Protein AF-A0A9E2C030-F1 (afdb_monomer)

Solvent-accessible surface area (backbone atoms only — not comparable to full-atom values): 7962 Å² total; per-residue (Å²): 122,64,47,75,48,72,69,50,52,53,54,68,48,34,70,63,63,71,73,48,66,63,60,68,52,45,53,75,71,68,55,53,72,65,58,54,47,54,56,42,58,75,69,48,63,85,74,69,55,81,69,51,41,58,59,39,50,77,72,56,56,64,87,82,63,32,43,72,56,88,78,45,43,50,72,86,55,56,70,67,56,54,52,51,50,35,61,78,66,73,40,70,55,42,47,24,19,52,98,89,38,81,75,49,72,48,43,45,67,59,56,50,50,54,52,53,50,52,54,53,50,52,58,51,55,49,56,61,54,65,74,72,115

Secondary structure (DSSP, 8-state):
-EE--HHHHHHHT-THHHHSTTHHHHHHTT--HHHHHHHHHHTTGGG--HHHHHHHHHH--HHHHSEE-TTPEETT--HHHHHHHHHHTT-SEEEEEETTEEEEEEEHHHHHHHHHHHHHHHHHHHHHHHTT-

Radius of gyration: 20.57 Å; Cα contacts (8 Å, |Δi|>4): 99; chains: 1; bounding box: 42×42×60 Å

pLDDT: mean 81.94, std 12.23, range [46.41, 96.94]

Foldseek 3Di:
DFADFPVLLVVQLQVLCVVVPPPVVVVVVPDDPVVSVVVCVVSVSVVDDPVSSVVSVVVDDCVVRTHDLPDAAEPPHDVVVVVVCCVVVVGQWGFYDHPRHGDDIGGPVVSVVVVVVVVVVVVVVVVVVVVVD

Nearest PDB structures (foldseek):
  5awe-assembly1_A  TM=7.593E-01  e=4.357E-03  Thermus thermophilus HB8
  5x9h-assembly1_A  TM=6.966E-01  e=1.728E-02  Thermus thermophilus HB8
  4esy-assembly1_B  TM=4.985E-01  e=3.139E-03  Sphaerobacter thermophilus DSM 20745
  2ja3-assembly3_E  TM=7.364E-01  e=2.561E-02  Homo sapiens
  2ja3-assembly2_D  TM=7.207E-01  e=2.920E-02  Homo sapiens

Structure (mmCIF, N/CA/C/O backbone):
data_AF-A0A9E2C030-F1
#
_entry.id   AF-A0A9E2C030-F1
#
loop_
_atom_site.group_PDB
_atom_site.id
_atom_site.type_symbol
_atom_site.label_atom_id
_atom_site.label_alt_id
_atom_site.label_comp_id
_atom_site.label_asym_id
_atom_site.label_entity_id
_atom_site.label_seq_id
_atom_site.pdbx_PDB_ins_code
_atom_site.Cartn_x
_atom_site.Cartn_y
_atom_site.Cartn_z
_atom_site.occupancy
_atom_site.B_iso_or_equiv
_atom_site.auth_seq_id
_atom_site.auth_comp_id
_atom_site.auth_asym_id
_atom_site.auth_atom_id
_atom_site.pdbx_PDB_model_num
ATOM 1 N N . MET A 1 1 ? -10.956 -14.220 -4.043 1.00 68.94 1 MET A N 1
ATOM 2 C CA . MET A 1 1 ? -10.873 -12.756 -3.831 1.00 68.94 1 MET A CA 1
ATOM 3 C C . MET A 1 1 ? -9.400 -12.372 -3.726 1.00 68.94 1 MET A C 1
ATOM 5 O O . MET A 1 1 ? -8.648 -13.152 -3.149 1.00 68.94 1 MET A O 1
ATOM 9 N N . GLY A 1 2 ? -8.982 -11.229 -4.279 1.00 78.44 2 GLY A N 1
ATOM 10 C CA . GLY A 1 2 ? -7.593 -10.739 -4.250 1.00 78.44 2 GLY A CA 1
ATOM 11 C C . GLY A 1 2 ? -7.531 -9.208 -4.228 1.00 78.44 2 GLY A C 1
ATOM 12 O O . GLY A 1 2 ? -8.507 -8.550 -4.583 1.00 78.44 2 GLY A O 1
ATOM 13 N N . LYS A 1 3 ? -6.396 -8.646 -3.807 1.00 85.69 3 LYS A N 1
ATOM 14 C CA . LYS A 1 3 ? -6.121 -7.206 -3.759 1.00 85.69 3 LYS A CA 1
ATOM 15 C C . LYS A 1 3 ? -5.054 -6.831 -4.784 1.00 85.69 3 LYS A C 1
ATOM 17 O O . LYS A 1 3 ? -3.959 -7.390 -4.770 1.00 85.69 3 LYS A O 1
ATOM 22 N N . LEU A 1 4 ? -5.327 -5.820 -5.603 1.00 87.81 4 LEU A N 1
ATOM 23 C CA . LEU A 1 4 ? -4.318 -5.174 -6.442 1.00 87.81 4 LEU A CA 1
ATOM 24 C C . LEU A 1 4 ? -3.903 -3.836 -5.812 1.00 87.81 4 LEU A C 1
ATOM 26 O O . LEU A 1 4 ? -4.667 -2.877 -5.829 1.00 87.81 4 LEU A O 1
ATOM 30 N N . GLY A 1 5 ? -2.717 -3.785 -5.198 1.00 85.12 5 GLY A N 1
ATOM 31 C CA . GLY A 1 5 ? -2.144 -2.541 -4.665 1.00 85.12 5 GLY A CA 1
ATOM 32 C C . GLY A 1 5 ? -1.411 -1.736 -5.742 1.00 85.12 5 GLY A C 1
ATOM 33 O O . GLY A 1 5 ? -0.992 -2.306 -6.744 1.00 85.12 5 GLY A O 1
ATOM 34 N N . HIS A 1 6 ? -1.197 -0.433 -5.523 1.00 86.88 6 HIS A N 1
ATOM 35 C CA . HIS A 1 6 ? -0.546 0.440 -6.514 1.00 86.88 6 HIS A CA 1
ATOM 36 C C . HIS A 1 6 ? 0.873 -0.016 -6.892 1.00 86.88 6 HIS A C 1
ATOM 38 O O . HIS A 1 6 ? 1.201 -0.068 -8.071 1.00 86.88 6 HIS A O 1
ATOM 44 N N . ILE A 1 7 ? 1.700 -0.415 -5.919 1.00 83.25 7 ILE A N 1
ATOM 45 C CA . ILE A 1 7 ? 3.051 -0.931 -6.203 1.00 83.25 7 ILE A CA 1
ATOM 46 C C . ILE A 1 7 ? 2.986 -2.238 -6.999 1.00 83.25 7 ILE A C 1
ATOM 48 O O . ILE A 1 7 ? 3.707 -2.402 -7.977 1.00 83.25 7 ILE A O 1
ATOM 52 N N . THR A 1 8 ? 2.083 -3.153 -6.637 1.00 82.62 8 THR A N 1
ATOM 53 C CA . THR A 1 8 ? 1.867 -4.400 -7.384 1.00 82.62 8 THR A CA 1
ATOM 54 C C . THR A 1 8 ? 1.380 -4.130 -8.807 1.00 82.62 8 THR A C 1
ATOM 56 O O . THR A 1 8 ? 1.844 -4.780 -9.737 1.00 82.62 8 THR A O 1
ATOM 59 N N . PHE A 1 9 ? 0.497 -3.144 -8.986 1.00 88.62 9 PHE A N 1
ATOM 60 C CA . PHE A 1 9 ? 0.048 -2.678 -10.295 1.00 88.62 9 PHE A CA 1
ATOM 61 C C . PHE A 1 9 ? 1.225 -2.185 -11.139 1.00 88.62 9 PHE A C 1
ATOM 63 O O . PHE A 1 9 ? 1.401 -2.666 -12.251 1.00 88.62 9 PHE A O 1
ATOM 70 N N . LEU A 1 10 ? 2.074 -1.304 -10.605 1.00 87.94 10 LEU A N 1
ATOM 71 C CA . LEU A 1 10 ? 3.237 -0.796 -11.339 1.00 87.94 10 LEU A CA 1
ATOM 72 C C . LEU A 1 10 ? 4.233 -1.914 -11.672 1.00 87.94 10 LEU A C 1
ATOM 74 O O . LEU A 1 10 ? 4.622 -2.053 -12.829 1.00 87.94 10 LEU A O 1
ATOM 78 N N . ARG A 1 11 ? 4.570 -2.779 -10.703 1.00 83.44 11 ARG A N 1
ATOM 79 C CA . ARG A 1 11 ? 5.455 -3.940 -10.928 1.00 83.44 11 ARG A CA 1
ATOM 80 C C . ARG A 1 11 ? 4.913 -4.883 -12.004 1.00 83.44 11 ARG A C 1
ATOM 82 O O . ARG A 1 11 ? 5.687 -5.447 -12.769 1.00 83.44 11 ARG A O 1
ATOM 89 N N . ALA A 1 12 ? 3.595 -5.046 -12.094 1.00 86.19 12 ALA A N 1
ATOM 90 C CA . ALA A 1 12 ? 2.962 -5.880 -13.111 1.00 86.19 12 ALA A CA 1
ATOM 91 C C . ALA A 1 12 ? 3.086 -5.322 -14.541 1.00 86.19 12 ALA A C 1
ATOM 93 O O . ALA A 1 12 ? 2.980 -6.085 -15.501 1.00 86.19 12 ALA A O 1
ATOM 94 N N . LEU A 1 13 ? 3.312 -4.014 -14.696 1.00 89.44 13 LEU A N 1
ATOM 95 C CA . LEU A 1 13 ? 3.529 -3.357 -15.994 1.00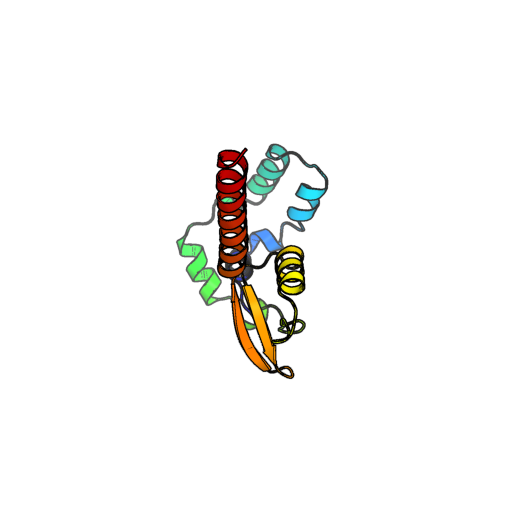 89.44 13 LEU A CA 1
ATOM 96 C C . LEU A 1 13 ? 5.016 -3.207 -16.346 1.00 89.44 13 LEU A C 1
ATOM 98 O O . LEU A 1 13 ? 5.371 -2.613 -17.364 1.00 89.44 13 LEU A O 1
ATOM 102 N N . GLU A 1 14 ? 5.872 -3.776 -15.505 1.00 85.19 14 GLU A N 1
ATOM 103 C CA . GLU A 1 14 ? 7.321 -3.678 -15.542 1.00 85.19 14 GLU A CA 1
ATOM 104 C C . GLU A 1 14 ? 7.932 -5.091 -15.670 1.00 85.19 14 GLU A C 1
ATOM 106 O O . GLU A 1 14 ? 8.578 -5.602 -14.751 1.00 85.19 14 GLU A O 1
ATOM 111 N N . PRO A 1 15 ? 7.735 -5.785 -16.812 1.00 71.44 15 PRO A N 1
ATOM 112 C CA . PRO A 1 15 ? 8.094 -7.202 -16.968 1.00 71.44 15 PRO A CA 1
ATOM 113 C C . PRO A 1 15 ? 9.597 -7.471 -16.806 1.00 71.44 15 PRO A C 1
ATOM 115 O O . PRO A 1 15 ? 10.014 -8.598 -16.538 1.00 71.44 15 PRO A O 1
ATOM 118 N N . LYS A 1 16 ? 10.436 -6.441 -16.949 1.00 74.50 16 LYS A N 1
ATOM 119 C CA . LYS A 1 16 ? 11.886 -6.535 -16.749 1.00 74.50 16 LYS A CA 1
ATOM 120 C C . LYS A 1 16 ? 12.259 -6.726 -15.276 1.00 74.50 16 LYS A C 1
ATOM 122 O O . LYS A 1 16 ? 13.211 -7.450 -15.003 1.00 74.50 16 LYS A O 1
ATOM 127 N N . TYR A 1 17 ? 11.469 -6.206 -14.334 1.00 70.50 17 TYR A N 1
ATOM 128 C CA . TYR A 1 17 ? 11.672 -6.450 -12.899 1.00 70.50 17 TYR A CA 1
ATOM 129 C C . TYR A 1 17 ? 11.372 -7.896 -12.480 1.00 70.50 17 TYR A C 1
ATOM 131 O O . TYR A 1 17 ? 11.807 -8.311 -11.415 1.00 70.50 17 TYR A O 1
ATOM 139 N N . GLN A 1 18 ? 10.667 -8.685 -13.299 1.00 63.38 18 GLN A N 1
ATOM 140 C CA . GLN A 1 18 ? 10.542 -10.132 -13.067 1.00 63.38 18 GLN A CA 1
ATOM 141 C C . GLN A 1 18 ? 11.812 -10.892 -13.474 1.00 63.38 18 GLN A C 1
ATOM 143 O O . GLN A 1 18 ? 12.092 -11.957 -12.934 1.00 63.38 18 GLN A O 1
ATOM 148 N N . LYS A 1 19 ? 12.573 -10.359 -14.441 1.00 61.44 19 LYS A N 1
ATOM 149 C CA . LYS A 1 19 ? 13.811 -10.973 -14.951 1.00 61.44 19 LYS A CA 1
ATOM 150 C C . LYS A 1 19 ? 15.017 -10.659 -14.077 1.00 61.44 19 LYS A C 1
ATOM 152 O O . LYS A 1 19 ? 15.960 -11.441 -14.030 1.00 61.44 19 LYS A O 1
ATOM 157 N N . ILE A 1 20 ? 14.986 -9.515 -13.405 1.00 61.31 20 ILE A N 1
ATOM 158 C CA . ILE A 1 20 ? 16.009 -9.115 -12.453 1.00 61.31 20 ILE A CA 1
ATOM 159 C C . ILE A 1 20 ? 15.507 -9.585 -11.093 1.00 61.31 20 ILE A C 1
ATOM 161 O O . ILE A 1 20 ? 14.730 -8.890 -10.442 1.00 61.31 20 ILE A O 1
ATOM 165 N N . GLY A 1 21 ? 15.868 -10.813 -10.712 1.00 60.00 21 GLY A N 1
ATOM 166 C CA . GLY A 1 21 ? 15.577 -11.334 -9.372 1.00 60.00 21 GLY A CA 1
ATOM 167 C C . GLY A 1 21 ? 16.005 -10.347 -8.280 1.00 60.00 21 GLY A C 1
ATOM 168 O O . GLY A 1 21 ? 16.831 -9.480 -8.548 1.00 60.00 21 GLY A O 1
ATOM 169 N N . ASP A 1 22 ? 15.413 -10.472 -7.084 1.00 62.97 22 ASP A N 1
ATOM 170 C CA . ASP A 1 22 ? 15.428 -9.508 -5.967 1.00 62.97 22 ASP A CA 1
ATOM 171 C C . ASP A 1 22 ? 16.594 -8.494 -5.956 1.00 62.97 22 ASP A C 1
ATOM 173 O O . ASP A 1 22 ? 17.529 -8.573 -5.159 1.00 62.97 22 ASP A O 1
ATOM 177 N N . LEU A 1 23 ? 16.467 -7.442 -6.770 1.00 60.62 23 LEU A N 1
ATOM 178 C CA . LEU A 1 23 ? 17.216 -6.186 -6.634 1.00 60.62 23 LEU A CA 1
ATOM 179 C C . LEU A 1 23 ? 17.139 -5.658 -5.198 1.00 60.62 23 LEU A C 1
ATOM 181 O O . LEU A 1 23 ? 18.073 -5.055 -4.685 1.00 60.62 23 LEU A O 1
ATOM 185 N N . GLU A 1 24 ? 16.016 -5.932 -4.545 1.00 58.38 24 GLU A N 1
ATOM 186 C CA . GLU A 1 24 ? 15.727 -5.603 -3.159 1.00 58.38 24 GLU A CA 1
ATOM 187 C C . GLU A 1 24 ? 16.557 -6.438 -2.162 1.00 58.38 24 GLU A C 1
ATOM 189 O O . GLU A 1 24 ? 16.967 -5.926 -1.124 1.00 58.38 24 GLU A O 1
ATOM 194 N N . ARG A 1 25 ? 16.893 -7.701 -2.478 1.00 60.50 25 ARG A N 1
ATOM 195 C CA . ARG A 1 25 ? 17.905 -8.465 -1.723 1.00 60.50 25 ARG A CA 1
ATOM 196 C C . ARG A 1 25 ? 19.292 -7.892 -1.946 1.00 60.50 25 ARG A C 1
ATOM 198 O O . ARG A 1 25 ? 19.996 -7.686 -0.971 1.00 60.50 25 ARG A O 1
ATOM 205 N N . LEU A 1 26 ? 19.664 -7.603 -3.192 1.00 63.38 26 LEU A N 1
ATOM 206 C CA . LEU A 1 26 ? 20.983 -7.045 -3.510 1.00 63.38 26 LEU A CA 1
ATOM 207 C C . LEU A 1 26 ? 21.191 -5.679 -2.831 1.00 63.38 26 LEU A C 1
ATOM 209 O O . LEU A 1 26 ? 22.253 -5.395 -2.290 1.00 63.38 26 LEU A O 1
ATOM 213 N N . SER A 1 27 ? 20.144 -4.857 -2.759 1.00 61.47 27 SER A N 1
ATOM 214 C 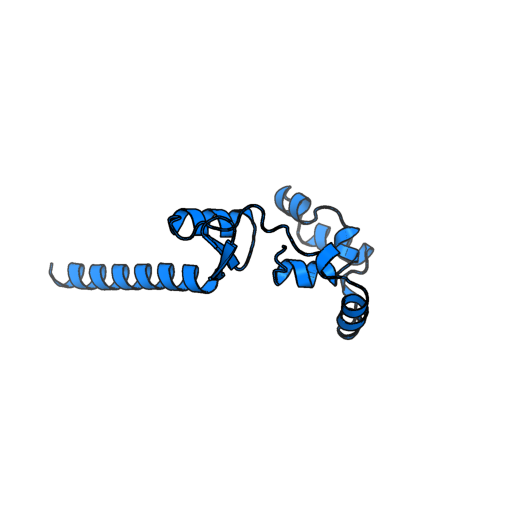CA . SER A 1 27 ? 20.135 -3.618 -1.975 1.00 61.47 27 SER A CA 1
ATOM 215 C C . SER A 1 27 ? 20.349 -3.871 -0.475 1.00 61.47 27 SER A C 1
ATOM 217 O O . SER A 1 27 ? 21.177 -3.198 0.137 1.00 61.47 27 SER A O 1
ATOM 219 N N . ARG A 1 28 ? 19.651 -4.854 0.117 1.00 60.41 28 ARG A N 1
ATOM 220 C CA . ARG A 1 28 ? 19.815 -5.245 1.532 1.00 60.41 28 ARG A CA 1
ATOM 221 C C . ARG A 1 28 ? 21.173 -5.899 1.829 1.00 60.41 28 ARG A C 1
ATOM 223 O O . ARG A 1 28 ? 21.640 -5.829 2.959 1.00 60.41 28 ARG A O 1
ATOM 230 N N . GLU A 1 29 ? 21.815 -6.494 0.826 1.00 68.94 29 GLU A N 1
ATOM 231 C CA . GLU A 1 29 ? 23.145 -7.118 0.900 1.00 68.94 29 GLU A CA 1
ATOM 232 C C . GLU A 1 29 ? 24.304 -6.102 0.752 1.00 68.94 29 GLU A C 1
ATOM 234 O O . GLU A 1 29 ? 25.468 -6.496 0.757 1.00 68.94 29 GLU A O 1
ATOM 239 N N . GLY A 1 30 ? 24.016 -4.795 0.655 1.00 65.62 30 GLY A N 1
ATOM 240 C CA . GLY A 1 30 ? 25.030 -3.732 0.722 1.00 65.62 30 GLY A CA 1
ATOM 241 C C . GLY A 1 30 ? 25.718 -3.396 -0.604 1.00 65.62 30 GLY A C 1
ATOM 242 O O . GLY A 1 30 ? 26.783 -2.779 -0.608 1.00 65.62 30 GLY A O 1
ATOM 243 N N . TRP A 1 31 ? 25.130 -3.784 -1.738 1.00 70.94 31 TRP A N 1
ATOM 244 C CA . TRP A 1 31 ? 25.674 -3.457 -3.056 1.00 70.94 31 TRP A CA 1
ATOM 245 C C . TRP A 1 31 ? 25.518 -1.957 -3.362 1.00 70.94 31 TRP A C 1
ATOM 247 O O . TRP A 1 31 ? 24.489 -1.350 -3.057 1.00 70.94 31 TRP A O 1
ATOM 257 N N . SER A 1 32 ? 26.538 -1.342 -3.975 1.00 76.06 32 SER A N 1
ATOM 258 C CA . SER A 1 32 ? 26.549 0.104 -4.233 1.00 76.06 32 SER A CA 1
ATOM 259 C C . SER A 1 32 ? 25.488 0.525 -5.256 1.00 76.06 32 SER A C 1
ATOM 261 O O . SER A 1 32 ? 25.168 -0.210 -6.194 1.00 76.06 32 SER A O 1
ATOM 263 N N . SER A 1 33 ? 24.968 1.749 -5.119 1.00 72.38 33 SER A N 1
ATOM 264 C CA . SER A 1 33 ? 23.978 2.316 -6.047 1.00 72.38 33 SER A CA 1
ATOM 265 C C . SER A 1 33 ? 24.460 2.328 -7.498 1.00 72.38 33 SER A C 1
ATOM 267 O O . SER A 1 33 ? 23.657 2.136 -8.408 1.00 72.38 33 SER A O 1
ATOM 269 N N . ASP A 1 34 ? 25.760 2.524 -7.718 1.00 76.12 34 ASP A N 1
ATOM 270 C CA . ASP A 1 34 ? 26.356 2.563 -9.055 1.00 76.12 34 ASP A CA 1
ATOM 271 C C . ASP A 1 34 ? 26.452 1.169 -9.676 1.00 76.12 34 ASP A C 1
ATOM 273 O O . ASP A 1 34 ? 26.174 0.996 -10.864 1.00 76.12 34 ASP A O 1
ATOM 277 N N . PHE A 1 35 ? 26.745 0.149 -8.863 1.00 75.81 35 PHE A N 1
ATOM 278 C CA . PHE A 1 35 ? 26.693 -1.235 -9.315 1.00 75.81 35 PHE A CA 1
ATOM 279 C C . PHE A 1 35 ? 25.263 -1.632 -9.704 1.00 75.81 35 PHE A C 1
ATOM 281 O O . PHE A 1 35 ? 25.045 -2.144 -10.804 1.00 75.81 35 PHE A O 1
ATOM 288 N N . LEU A 1 36 ? 24.275 -1.305 -8.861 1.00 72.94 36 LEU A N 1
ATOM 289 C CA . LEU A 1 36 ? 22.866 -1.541 -9.182 1.00 72.94 36 LEU A CA 1
ATOM 290 C C . LEU A 1 36 ? 22.471 -0.828 -10.482 1.00 72.94 36 LEU A C 1
ATOM 292 O O . LEU A 1 36 ? 21.883 -1.453 -11.359 1.00 72.94 36 LEU A O 1
ATOM 296 N N . ARG A 1 37 ? 22.857 0.441 -10.668 1.00 72.00 37 ARG A N 1
ATOM 297 C CA . ARG A 1 37 ? 22.602 1.190 -11.913 1.00 72.00 37 ARG A CA 1
ATOM 298 C C . ARG A 1 37 ? 23.197 0.506 -13.143 1.00 72.00 37 ARG A C 1
ATOM 300 O O . ARG A 1 37 ? 22.473 0.314 -14.113 1.00 72.00 37 ARG A O 1
ATOM 307 N N . SER A 1 38 ? 24.448 0.050 -13.083 1.00 75.00 38 SER A N 1
ATOM 308 C CA . SER A 1 38 ? 25.075 -0.660 -14.210 1.00 75.00 38 SER A CA 1
ATOM 309 C C . SER A 1 38 ? 24.385 -1.991 -14.557 1.00 75.00 38 SER A C 1
ATOM 311 O O . SER A 1 38 ? 24.232 -2.329 -15.736 1.00 75.00 38 SER A O 1
ATOM 313 N N . MET A 1 39 ? 23.878 -2.726 -13.557 1.00 71.69 39 MET A N 1
ATOM 314 C CA . MET A 1 39 ? 23.041 -3.906 -13.803 1.00 71.69 39 MET A CA 1
ATOM 315 C C . MET A 1 39 ? 21.716 -3.530 -14.478 1.00 71.69 39 MET A C 1
ATOM 317 O O . MET A 1 39 ? 21.298 -4.203 -15.420 1.00 71.69 39 MET A O 1
ATOM 321 N N . LEU A 1 40 ? 21.073 -2.449 -14.023 1.00 71.62 40 LEU A N 1
ATOM 322 C CA . LEU A 1 40 ? 19.806 -1.943 -14.567 1.00 71.62 40 LEU A CA 1
ATOM 323 C C . LEU A 1 40 ? 19.956 -1.428 -16.014 1.00 71.62 40 LEU A C 1
ATOM 325 O O . LEU A 1 40 ? 19.046 -1.601 -16.831 1.00 71.62 40 LEU A O 1
ATOM 329 N N . ASP A 1 41 ? 21.114 -0.861 -16.352 1.00 72.88 41 ASP A N 1
ATOM 330 C CA . ASP A 1 41 ? 21.455 -0.438 -17.715 1.00 72.88 41 ASP A CA 1
ATOM 331 C C . ASP A 1 41 ? 21.635 -1.636 -18.654 1.00 72.88 41 ASP A C 1
ATOM 333 O O . ASP A 1 41 ? 21.167 -1.609 -19.794 1.00 72.88 41 ASP A O 1
ATOM 337 N N . THR A 1 42 ? 22.222 -2.728 -18.154 1.00 68.06 42 THR A N 1
ATOM 338 C CA . THR A 1 42 ? 22.440 -3.971 -18.919 1.00 68.06 42 THR A CA 1
ATOM 339 C C . THR A 1 42 ? 21.126 -4.638 -19.343 1.00 68.06 42 THR A C 1
ATOM 341 O O . THR A 1 42 ? 21.041 -5.265 -20.396 1.00 68.06 42 THR A O 1
ATOM 344 N N . VAL A 1 43 ? 20.071 -4.478 -18.544 1.00 66.56 43 VAL A N 1
ATOM 345 C CA . VAL A 1 43 ? 18.718 -5.002 -18.817 1.00 66.56 43 VAL A CA 1
ATOM 346 C C . VAL A 1 43 ? 17.800 -3.977 -19.495 1.00 66.56 43 VAL A C 1
ATOM 348 O O . VAL A 1 43 ? 16.606 -4.232 -19.685 1.00 66.56 43 VAL A O 1
ATOM 351 N N . GLU A 1 44 ? 18.356 -2.824 -19.886 1.00 69.50 44 GLU A N 1
ATOM 352 C CA . GLU A 1 44 ? 17.677 -1.722 -20.570 1.00 69.50 44 GLU A CA 1
ATOM 353 C C . GLU A 1 44 ? 16.370 -1.289 -19.893 1.00 69.50 44 GLU A C 1
ATOM 355 O O . GLU A 1 44 ? 15.397 -0.936 -20.571 1.00 69.50 44 GLU A O 1
ATOM 360 N N . LEU A 1 45 ? 16.295 -1.359 -18.563 1.00 66.94 45 LEU A N 1
ATOM 361 C CA . LEU A 1 45 ? 15.073 -1.037 -17.819 1.00 66.94 45 LEU A CA 1
ATOM 362 C C . LEU A 1 45 ? 14.543 0.358 -18.164 1.00 66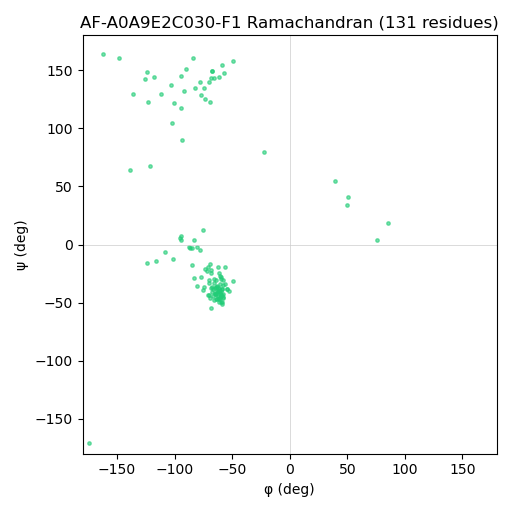.94 45 LEU A C 1
ATOM 364 O O . LEU A 1 45 ? 13.351 0.547 -18.380 1.00 66.94 45 LEU A O 1
ATOM 368 N N . TRP A 1 46 ? 15.464 1.296 -18.356 1.00 67.06 46 TRP A N 1
ATOM 369 C CA . TRP A 1 46 ? 15.196 2.707 -18.605 1.00 67.06 46 TRP A CA 1
ATOM 370 C C . TRP A 1 46 ? 14.749 3.050 -20.037 1.00 67.06 46 TRP A C 1
ATOM 372 O O . TRP A 1 46 ? 14.435 4.204 -20.309 1.00 67.06 46 TRP A O 1
ATOM 382 N N . LYS A 1 47 ? 14.716 2.089 -20.975 1.00 72.12 47 LYS A N 1
ATOM 383 C CA . LYS A 1 47 ? 14.359 2.354 -22.390 1.00 72.12 47 LYS A CA 1
ATOM 384 C C . LYS A 1 47 ? 12.855 2.299 -22.691 1.00 72.12 47 LYS A C 1
ATOM 386 O O . LYS A 1 47 ? 12.453 2.511 -23.834 1.00 72.12 47 LYS A O 1
ATOM 391 N N . GLN A 1 48 ? 12.027 1.971 -21.701 1.00 73.56 48 GLN A N 1
ATOM 392 C CA . GLN A 1 48 ? 10.582 1.834 -21.876 1.00 73.56 48 GLN A CA 1
ATOM 393 C C . GLN A 1 48 ? 9.911 3.209 -22.014 1.00 73.56 48 GLN A C 1
ATOM 395 O O . GLN A 1 48 ? 10.199 4.132 -21.254 1.00 73.56 48 GLN A O 1
ATOM 400 N N . ARG A 1 49 ? 9.008 3.364 -22.987 1.00 83.19 49 ARG A N 1
ATOM 401 C CA . ARG A 1 49 ? 8.236 4.602 -23.170 1.00 83.19 49 ARG A CA 1
ATOM 402 C C . ARG A 1 49 ? 6.950 4.519 -22.359 1.00 83.19 49 ARG A C 1
ATOM 404 O O . ARG A 1 49 ? 6.373 3.449 -22.201 1.00 83.19 49 ARG A O 1
ATOM 411 N N . PHE A 1 50 ? 6.429 5.663 -21.918 1.00 82.94 50 PHE A N 1
ATOM 412 C CA . PHE A 1 50 ? 5.233 5.684 -21.068 1.00 82.94 50 PHE A CA 1
ATOM 413 C C . PHE A 1 50 ? 3.999 5.010 -21.711 1.00 82.94 50 PHE A C 1
ATOM 415 O O . PHE A 1 50 ? 3.190 4.402 -21.017 1.00 82.94 50 PHE A O 1
ATOM 422 N N . HIS A 1 51 ? 3.856 5.040 -23.041 1.00 85.56 51 HIS A N 1
ATOM 423 C CA . HIS A 1 51 ? 2.741 4.349 -23.709 1.00 85.56 51 HIS A CA 1
ATOM 424 C C . HIS A 1 51 ? 2.848 2.819 -23.684 1.00 85.56 51 HIS A C 1
ATOM 426 O O . HIS A 1 51 ? 1.833 2.143 -23.858 1.00 85.56 51 HIS A O 1
ATOM 432 N N . ASP A 1 52 ? 4.038 2.259 -23.451 1.00 86.62 52 ASP A N 1
ATOM 433 C CA . ASP A 1 52 ? 4.219 0.811 -23.370 1.00 86.62 52 ASP A CA 1
ATOM 434 C C . ASP A 1 52 ? 3.467 0.244 -22.152 1.00 86.62 52 ASP A C 1
ATOM 436 O O . ASP A 1 52 ? 2.916 -0.854 -22.227 1.00 86.62 52 ASP A O 1
ATOM 440 N N . TYR A 1 53 ? 3.315 1.025 -21.071 1.00 89.00 53 TYR A N 1
ATOM 441 C CA . TYR A 1 53 ? 2.531 0.632 -19.894 1.00 89.00 53 TYR A CA 1
ATOM 442 C C . TYR A 1 53 ? 1.068 0.324 -20.228 1.00 89.00 53 TYR A C 1
ATOM 444 O O . TYR A 1 53 ? 0.513 -0.643 -19.709 1.00 89.00 53 TYR A O 1
ATOM 452 N N . ALA A 1 54 ? 0.448 1.085 -21.136 1.00 88.62 54 ALA A N 1
ATOM 453 C CA . ALA A 1 54 ? -0.919 0.813 -21.581 1.00 88.62 54 ALA A CA 1
ATOM 454 C C . ALA A 1 54 ? -1.007 -0.500 -22.382 1.00 88.62 54 ALA A C 1
ATOM 456 O O . ALA A 1 54 ? -1.970 -1.260 -22.241 1.00 88.62 54 ALA A O 1
ATOM 457 N N . LEU A 1 55 ? 0.014 -0.801 -23.192 1.00 88.12 55 LEU A N 1
ATOM 458 C CA . LEU A 1 55 ? 0.095 -2.052 -23.947 1.00 88.12 55 LEU A CA 1
ATOM 459 C C . LEU A 1 55 ? 0.277 -3.264 -23.022 1.00 88.12 55 LEU A C 1
ATOM 461 O O . LEU A 1 55 ? -0.363 -4.295 -23.244 1.00 88.12 55 LEU A O 1
ATOM 465 N N . TYR A 1 56 ? 1.106 -3.140 -21.982 1.00 88.56 56 TYR A N 1
ATOM 466 C CA . TYR A 1 56 ? 1.261 -4.181 -20.965 1.00 88.56 56 TYR A CA 1
ATOM 467 C C . TYR A 1 56 ? -0.017 -4.358 -20.149 1.00 88.56 56 TYR A C 1
AT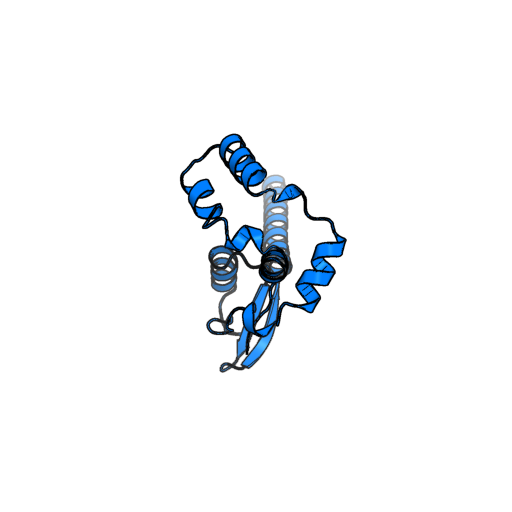OM 469 O O . TYR A 1 56 ? -0.483 -5.483 -19.998 1.00 88.56 56 TYR A O 1
ATOM 477 N N . ALA A 1 57 ? -0.658 -3.263 -19.733 1.00 90.50 57 ALA A N 1
ATOM 478 C CA . ALA A 1 57 ? -1.904 -3.314 -18.974 1.00 90.50 57 ALA A CA 1
ATOM 479 C C . ALA A 1 57 ? -3.011 -4.054 -19.735 1.00 90.50 57 ALA A C 1
ATOM 481 O O . ALA A 1 57 ? -3.736 -4.849 -19.144 1.00 90.50 57 ALA A O 1
ATOM 482 N N . LYS A 1 58 ? -3.091 -3.877 -21.063 1.00 90.69 58 LYS A N 1
ATOM 483 C CA . LYS A 1 58 ? -4.034 -4.612 -21.923 1.00 90.69 58 LYS A CA 1
ATOM 484 C C . LYS A 1 58 ? -3.838 -6.137 -21.879 1.00 90.69 58 LYS A C 1
ATOM 486 O O . LYS A 1 58 ? -4.782 -6.875 -22.148 1.00 90.69 58 LYS A O 1
ATOM 491 N N . ARG A 1 59 ? -2.621 -6.614 -21.607 1.00 90.06 59 ARG A N 1
ATOM 492 C CA . ARG A 1 59 ? -2.250 -8.040 -21.641 1.00 90.06 59 ARG A CA 1
ATOM 493 C C . ARG A 1 59 ? -2.186 -8.686 -20.257 1.00 90.06 59 ARG A C 1
ATOM 495 O O . ARG A 1 59 ? -2.131 -9.909 -20.176 1.00 90.06 59 ARG A O 1
ATOM 502 N N . THR A 1 60 ? -2.205 -7.894 -19.191 1.00 90.69 60 THR A N 1
ATOM 503 C CA . THR A 1 60 ? -2.083 -8.376 -17.814 1.00 90.69 60 THR A CA 1
ATOM 504 C C . THR A 1 60 ? -3.461 -8.590 -17.198 1.00 90.69 60 THR A C 1
ATOM 506 O O . THR A 1 60 ? -4.225 -7.641 -17.021 1.00 90.69 60 THR A O 1
ATOM 509 N N . MET A 1 61 ? -3.792 -9.829 -16.822 1.00 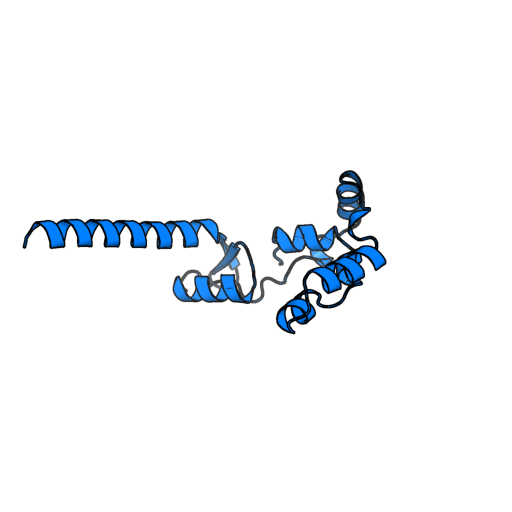92.12 61 MET A N 1
ATOM 510 C CA . MET A 1 61 ? -5.033 -10.088 -16.090 1.00 92.12 61 MET A CA 1
ATOM 511 C C . MET A 1 61 ? -4.839 -9.802 -14.601 1.00 92.12 61 MET A C 1
ATOM 513 O O . MET A 1 61 ? -3.887 -10.274 -13.986 1.00 92.12 61 MET A O 1
ATOM 517 N N . VAL A 1 62 ? -5.794 -9.096 -13.986 1.00 91.06 62 VAL A N 1
ATOM 518 C CA . VAL A 1 62 ? -5.760 -8.768 -12.546 1.00 91.06 62 VAL A CA 1
ATOM 519 C C . VAL A 1 62 ? -5.568 -10.016 -11.684 1.00 91.06 62 VAL A C 1
ATOM 521 O O . VAL A 1 62 ? -4.795 -9.988 -10.734 1.00 91.06 62 VAL A O 1
ATOM 524 N N . LYS A 1 63 ? -6.226 -11.126 -12.035 1.00 90.81 63 LYS A N 1
ATOM 525 C CA . LYS A 1 63 ? -6.139 -12.386 -11.285 1.00 90.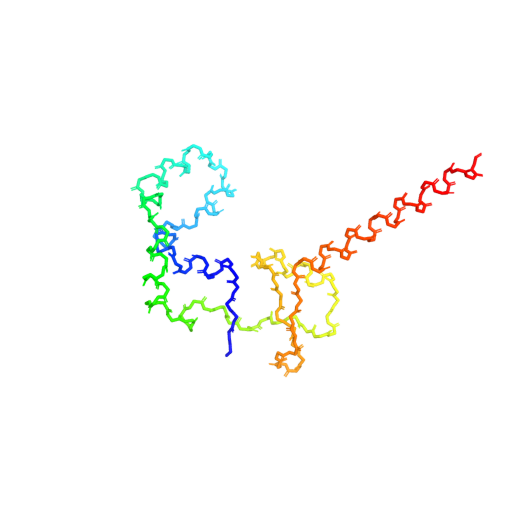81 63 LYS A CA 1
ATOM 526 C C . LYS A 1 63 ? -4.725 -12.981 -11.227 1.00 90.81 63 LYS A C 1
ATOM 528 O O . LYS A 1 63 ? -4.444 -13.708 -10.284 1.00 90.81 63 LYS A O 1
A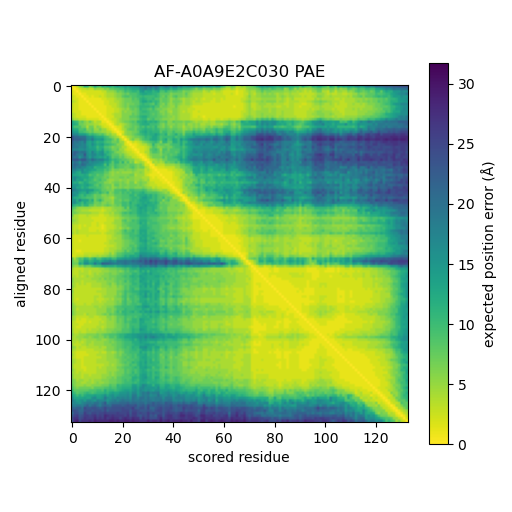TOM 533 N N . ASP A 1 64 ? -3.869 -12.657 -12.197 1.00 88.25 64 ASP A N 1
ATOM 534 C CA . ASP A 1 64 ? -2.506 -13.189 -12.288 1.00 88.25 64 ASP A CA 1
ATOM 535 C C . ASP A 1 64 ? -1.519 -12.374 -11.438 1.00 88.25 64 ASP A C 1
ATOM 537 O O . ASP A 1 64 ? -0.419 -12.835 -11.148 1.00 88.25 64 ASP A O 1
ATOM 541 N N . VAL A 1 65 ? -1.901 -11.152 -11.046 1.00 87.25 65 VAL A N 1
ATOM 542 C CA . VAL A 1 65 ? -1.008 -10.193 -10.371 1.00 87.25 65 VAL A CA 1
ATOM 543 C C . VAL A 1 65 ? -1.537 -9.698 -9.028 1.00 87.25 65 VAL A C 1
ATOM 545 O O . VAL A 1 65 ? -0.784 -9.134 -8.239 1.00 87.25 65 VAL A O 1
ATOM 548 N N . MET A 1 66 ? -2.823 -9.890 -8.735 1.00 87.19 66 MET A N 1
ATOM 549 C CA . MET A 1 66 ? -3.405 -9.544 -7.440 1.00 87.19 66 MET A CA 1
ATOM 550 C C . MET A 1 66 ? -2.826 -10.427 -6.327 1.00 87.19 66 MET A C 1
ATOM 552 O O . MET A 1 66 ? -2.636 -11.630 -6.501 1.00 87.19 66 MET A O 1
ATOM 556 N N . ARG A 1 67 ? -2.614 -9.852 -5.141 1.00 79.19 67 ARG A N 1
ATOM 557 C CA . ARG A 1 67 ? -2.258 -10.628 -3.948 1.00 79.19 67 ARG A CA 1
ATOM 558 C C . ARG A 1 67 ? -3.506 -11.298 -3.358 1.00 79.19 67 ARG A C 1
ATOM 560 O O . ARG A 1 67 ? -4.555 -10.652 -3.307 1.00 79.19 67 ARG A O 1
ATOM 567 N N . PRO A 1 68 ? -3.438 -12.556 -2.891 1.00 76.62 68 PRO A N 1
ATOM 568 C CA . PRO A 1 68 ? -4.546 -13.186 -2.173 1.00 76.62 68 PRO A CA 1
ATOM 569 C C . PRO A 1 68 ? -4.958 -12.381 -0.928 1.00 76.62 68 PRO A C 1
ATOM 571 O O . PRO A 1 68 ? -4.111 -11.791 -0.266 1.00 76.62 68 PRO A O 1
ATOM 574 N N . VAL A 1 69 ? -6.248 -12.395 -0.570 1.00 67.56 69 VAL A N 1
ATOM 575 C CA . VAL A 1 69 ? -6.806 -11.694 0.620 1.00 67.56 69 VAL A CA 1
ATOM 576 C C . VAL A 1 69 ? -6.472 -12.418 1.940 1.00 67.56 69 VAL A C 1
ATOM 578 O O . VAL A 1 69 ? -7.059 -12.121 2.967 1.00 67.56 69 VAL A O 1
ATOM 581 N N . GLY A 1 70 ? -5.548 -13.384 1.935 1.00 63.56 70 GLY A N 1
ATOM 582 C CA . GLY A 1 70 ? -5.372 -14.365 3.018 1.00 63.56 70 GLY A CA 1
ATOM 583 C C . GLY A 1 70 ? -5.129 -13.789 4.419 1.00 63.56 70 GLY A C 1
ATOM 584 O O . GLY A 1 70 ? -5.380 -14.487 5.392 1.00 63.56 70 GLY A O 1
ATOM 585 N N . THR A 1 71 ? -4.700 -12.531 4.526 1.00 63.69 71 THR A N 1
ATOM 586 C CA . THR A 1 71 ? -4.482 -11.820 5.793 1.00 63.69 71 THR A CA 1
ATOM 587 C C . THR A 1 71 ? -4.994 -10.381 5.683 1.00 63.69 71 THR A C 1
ATOM 589 O O . THR A 1 71 ? -4.215 -9.427 5.664 1.00 63.69 71 THR A O 1
ATOM 592 N N . GLY A 1 72 ? -6.305 -10.210 5.496 1.00 80.38 72 GLY A N 1
ATOM 593 C CA . GLY A 1 72 ? -6.936 -8.925 5.807 1.00 80.38 72 GLY A CA 1
ATOM 594 C C . GLY A 1 72 ? -6.712 -8.571 7.281 1.00 80.38 72 GLY A C 1
ATOM 595 O O . GLY A 1 72 ? -6.504 -9.459 8.105 1.00 80.38 72 GLY A O 1
ATOM 596 N N . LEU A 1 73 ? -6.731 -7.283 7.603 1.00 92.06 73 LEU A N 1
ATOM 597 C CA . LEU A 1 73 ? -6.744 -6.824 8.986 1.00 92.06 73 LEU A CA 1
ATOM 598 C C . LEU A 1 73 ? -8.143 -7.090 9.550 1.00 92.06 73 LEU A C 1
ATOM 600 O O . LEU A 1 73 ? -9.124 -6.659 8.942 1.00 92.06 73 LEU A O 1
ATOM 604 N N . ASP A 1 74 ? -8.257 -7.803 10.668 1.00 93.62 74 ASP A N 1
ATOM 605 C CA . ASP A 1 74 ? -9.556 -7.958 11.328 1.00 93.62 74 ASP A CA 1
ATOM 606 C C . ASP A 1 74 ? -10.095 -6.583 11.767 1.00 93.62 74 ASP A C 1
ATOM 608 O O . ASP A 1 74 ? -9.316 -5.698 12.124 1.00 93.62 74 ASP A O 1
ATOM 612 N N . ILE A 1 75 ? -11.410 -6.367 11.690 1.00 95.31 75 ILE A N 1
ATOM 613 C CA . ILE A 1 75 ? -12.028 -5.079 12.042 1.00 95.31 75 ILE A CA 1
ATOM 614 C C . ILE A 1 75 ? -11.753 -4.672 13.494 1.00 95.31 75 ILE A C 1
ATOM 616 O O . ILE A 1 75 ? -11.633 -3.478 13.770 1.00 95.31 75 ILE A O 1
ATOM 620 N N . ASP A 1 76 ? -11.589 -5.649 14.385 1.00 95.38 76 ASP A N 1
ATOM 621 C CA . ASP A 1 76 ? -11.318 -5.423 15.803 1.00 95.38 76 ASP A CA 1
ATOM 622 C C . ASP A 1 76 ? -9.809 -5.445 16.125 1.00 95.38 76 ASP A C 1
ATOM 624 O O . ASP A 1 76 ? -9.411 -5.339 17.289 1.00 95.38 76 ASP A O 1
ATOM 628 N N . ALA A 1 77 ? -8.943 -5.579 15.112 1.00 95.25 77 ALA A N 1
ATOM 629 C CA . ALA A 1 77 ? -7.499 -5.599 15.308 1.00 95.25 77 ALA A CA 1
ATOM 630 C C . ALA A 1 77 ? -6.965 -4.224 15.760 1.00 95.25 77 ALA A C 1
ATOM 632 O O . ALA A 1 77 ? -7.406 -3.175 15.276 1.00 95.25 77 ALA A O 1
ATOM 633 N N . PRO A 1 78 ? -5.960 -4.192 16.653 1.00 95.56 78 PRO A N 1
ATOM 634 C CA . PRO A 1 78 ? -5.377 -2.941 17.111 1.00 95.56 78 PRO A CA 1
ATOM 635 C C . PRO A 1 78 ? -4.609 -2.231 15.987 1.00 95.56 78 PRO A C 1
ATOM 637 O O . PRO A 1 78 ? -3.974 -2.854 15.134 1.00 95.56 78 PRO A O 1
ATOM 640 N N . LEU A 1 79 ? -4.572 -0.896 16.037 1.00 93.62 79 LEU A N 1
ATOM 641 C CA . LEU A 1 79 ? -3.861 -0.087 15.039 1.00 93.62 79 LEU A CA 1
ATOM 642 C C . LEU A 1 79 ? -2.351 -0.397 14.985 1.00 93.62 79 LEU A C 1
ATOM 644 O O . LEU A 1 79 ? -1.733 -0.264 13.932 1.00 93.62 79 LEU A O 1
ATOM 648 N N . SER A 1 80 ? -1.752 -0.856 16.089 1.00 95.00 80 SER A N 1
ATOM 649 C CA . SER A 1 80 ? -0.358 -1.318 16.120 1.00 95.00 80 SER A CA 1
ATOM 650 C C . SER A 1 80 ? -0.122 -2.522 15.204 1.00 95.00 80 SER A C 1
ATOM 652 O O . SER A 1 80 ? 0.881 -2.565 14.493 1.00 95.00 80 SER A O 1
ATOM 654 N N . GLU A 1 81 ? -1.062 -3.467 15.150 1.00 95.00 81 GLU A N 1
ATOM 655 C CA . GLU A 1 81 ? -0.996 -4.588 14.215 1.00 95.00 81 GLU A CA 1
ATOM 656 C C . GLU A 1 81 ? -1.078 -4.094 12.770 1.00 95.00 81 GLU A C 1
ATOM 658 O O . GLU A 1 81 ? -0.285 -4.516 11.926 1.00 95.00 81 GLU A O 1
ATOM 663 N N . ALA A 1 82 ? -1.967 -3.137 12.493 1.00 94.19 82 ALA A N 1
ATOM 664 C CA . ALA A 1 82 ? -2.055 -2.518 11.177 1.00 94.19 82 ALA A CA 1
ATOM 665 C C . ALA A 1 82 ? -0.726 -1.878 10.746 1.00 94.19 82 ALA A C 1
ATOM 667 O O . ALA A 1 82 ? -0.302 -2.055 9.604 1.00 94.19 82 ALA A O 1
ATOM 668 N N . VAL A 1 83 ? -0.038 -1.179 11.657 1.00 94.94 83 VAL A N 1
ATOM 669 C CA . VAL A 1 83 ? 1.294 -0.608 11.400 1.00 94.94 83 VAL A CA 1
ATOM 670 C C . VAL A 1 83 ? 2.293 -1.708 11.040 1.00 94.94 83 VAL A C 1
ATOM 672 O O . VAL A 1 83 ? 2.961 -1.607 10.010 1.00 94.94 83 VAL A O 1
ATOM 675 N N . HIS A 1 84 ? 2.365 -2.789 11.824 1.00 92.88 84 HIS A N 1
ATOM 676 C CA . HIS A 1 84 ? 3.261 -3.910 11.526 1.00 92.88 84 HIS A CA 1
ATOM 677 C C . HIS A 1 84 ? 2.963 -4.553 10.168 1.00 92.88 84 HIS A C 1
ATOM 679 O O . HIS A 1 84 ? 3.885 -4.804 9.389 1.00 92.88 84 HIS A O 1
ATOM 685 N N . GLN A 1 85 ? 1.685 -4.781 9.852 1.00 90.94 85 GLN A N 1
ATOM 686 C CA . GLN A 1 85 ? 1.281 -5.351 8.569 1.00 90.94 85 GLN A CA 1
ATOM 687 C C . GLN A 1 85 ? 1.619 -4.423 7.392 1.00 90.94 85 GLN A C 1
ATOM 689 O O . GLN A 1 85 ? 2.112 -4.903 6.371 1.00 90.94 85 GLN A O 1
ATOM 694 N N . LEU A 1 86 ? 1.404 -3.109 7.522 1.00 90.44 86 LEU A N 1
ATOM 695 C CA . LEU A 1 86 ? 1.766 -2.124 6.495 1.00 90.44 86 LEU A CA 1
ATOM 696 C C . LEU A 1 86 ? 3.275 -2.126 6.207 1.00 90.44 86 LEU A C 1
ATOM 698 O O . LEU A 1 86 ? 3.662 -2.081 5.038 1.00 90.44 86 LEU A O 1
ATOM 702 N N . VAL A 1 87 ? 4.101 -2.225 7.256 1.00 88.81 87 VAL A N 1
ATOM 703 C CA . VAL A 1 87 ? 5.568 -2.274 7.152 1.00 88.81 87 VAL A CA 1
ATOM 704 C C . VAL A 1 87 ? 6.031 -3.577 6.501 1.00 88.81 87 VAL A C 1
ATOM 706 O O . VAL A 1 87 ? 6.722 -3.533 5.490 1.00 88.81 87 VAL A O 1
ATOM 709 N N . ILE A 1 88 ? 5.620 -4.736 7.026 1.00 85.00 88 ILE A N 1
ATOM 710 C CA . ILE A 1 88 ? 6.088 -6.046 6.533 1.00 85.00 88 ILE A CA 1
ATOM 711 C C . ILE A 1 88 ? 5.625 -6.307 5.094 1.00 85.00 88 ILE A C 1
ATOM 713 O O . ILE A 1 88 ? 6.353 -6.901 4.303 1.00 85.00 88 ILE A O 1
ATOM 717 N N . GLN A 1 89 ? 4.408 -5.887 4.738 1.00 80.31 89 GLN A N 1
ATOM 718 C CA . GLN A 1 89 ? 3.850 -6.125 3.401 1.00 80.31 89 GLN A CA 1
ATOM 719 C C . GLN A 1 89 ? 4.227 -5.042 2.377 1.00 80.31 89 GLN A C 1
ATOM 721 O O . GLN A 1 89 ? 3.774 -5.132 1.222 1.00 80.31 89 GLN A O 1
ATOM 726 N N . GLU A 1 90 ? 4.966 -4.013 2.816 1.00 83.38 90 GLU A N 1
ATOM 727 C CA . GLU A 1 90 ? 5.344 -2.812 2.059 1.00 83.38 90 GLU A CA 1
ATOM 728 C C . GLU A 1 90 ? 4.188 -2.316 1.180 1.00 83.38 90 GLU A C 1
ATOM 730 O O . GLU A 1 90 ? 4.248 -2.239 -0.052 1.00 83.38 90 GLU A O 1
ATOM 735 N N . THR A 1 91 ? 3.040 -2.088 1.821 1.00 84.75 91 THR A N 1
ATOM 736 C CA . THR A 1 91 ? 1.789 -1.805 1.119 1.00 84.75 91 THR A CA 1
ATOM 737 C C . THR A 1 91 ? 1.179 -0.487 1.559 1.00 84.75 91 THR A C 1
ATOM 739 O O . THR A 1 91 ? 1.292 -0.066 2.701 1.00 84.75 91 THR A O 1
ATOM 742 N N . LEU A 1 92 ? 0.484 0.169 0.631 1.00 90.62 92 LEU A N 1
ATOM 743 C CA . LEU A 1 92 ? -0.134 1.475 0.872 1.00 90.62 92 LEU A CA 1
ATOM 744 C C . LEU A 1 92 ? -1.521 1.377 1.521 1.00 90.62 92 LEU A C 1
ATOM 746 O O . LEU A 1 92 ? -2.154 2.397 1.787 1.00 90.62 92 LEU A O 1
ATOM 750 N N . SER A 1 93 ? -2.031 0.164 1.733 1.00 91.50 93 SER A N 1
ATOM 751 C CA . SER A 1 93 ? -3.306 -0.054 2.412 1.00 91.50 93 SER A CA 1
ATOM 752 C C . SER A 1 93 ? -3.457 -1.485 2.914 1.00 91.50 93 SER A C 1
ATOM 754 O O . SER A 1 93 ? -2.799 -2.393 2.416 1.00 91.50 93 SER A O 1
ATOM 756 N N . LEU A 1 94 ? -4.397 -1.728 3.813 1.00 91.38 94 LEU A N 1
ATOM 757 C CA . LEU A 1 94 ? -4.841 -3.059 4.217 1.00 91.38 94 LEU A CA 1
ATOM 758 C C . LEU A 1 94 ? -6.321 -3.210 3.867 1.00 91.38 94 LE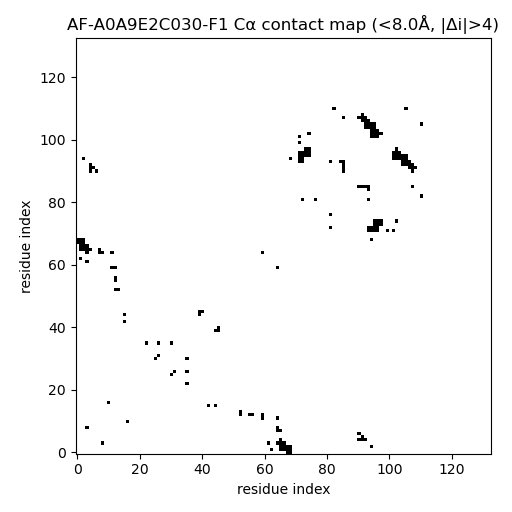U A C 1
ATOM 760 O O . LEU A 1 94 ? -7.076 -2.240 3.926 1.00 91.38 94 LEU A O 1
ATOM 764 N N . LEU A 1 95 ? -6.729 -4.412 3.457 1.00 92.06 95 LEU A N 1
ATOM 765 C CA . LEU A 1 95 ? -8.153 -4.740 3.416 1.00 92.06 95 LEU A CA 1
ATOM 766 C C . LEU A 1 95 ? -8.589 -5.031 4.845 1.00 92.06 95 LEU A C 1
ATOM 768 O O . LEU A 1 95 ? -7.945 -5.843 5.502 1.00 92.06 95 LEU A O 1
ATOM 772 N N . VAL A 1 96 ? -9.661 -4.389 5.294 1.00 93.38 96 VAL A N 1
ATOM 773 C CA . VAL A 1 96 ? -10.266 -4.669 6.596 1.00 93.38 96 VAL A CA 1
ATOM 774 C C . VAL A 1 96 ? -11.338 -5.727 6.401 1.00 93.38 96 VAL A C 1
ATOM 776 O O . VAL A 1 96 ? -12.148 -5.628 5.469 1.00 93.38 96 VAL A O 1
ATOM 779 N N . THR A 1 97 ? -11.331 -6.749 7.248 1.00 92.38 97 THR A N 1
ATOM 780 C CA . THR A 1 97 ? -12.233 -7.891 7.157 1.00 92.38 97 THR A CA 1
ATOM 781 C C . THR A 1 97 ? -12.992 -8.127 8.449 1.00 92.38 97 THR A C 1
ATOM 783 O O . THR A 1 97 ? -12.423 -8.038 9.524 1.00 92.38 97 THR A O 1
ATOM 786 N N . GLU A 1 98 ? -14.255 -8.519 8.330 1.00 93.12 98 GLU A N 1
ATOM 787 C CA . GLU A 1 98 ? -15.068 -9.030 9.431 1.00 93.12 98 GLU A CA 1
ATOM 788 C C . GLU A 1 98 ? -15.559 -10.428 9.035 1.00 93.12 98 GLU A C 1
ATOM 790 O O . GLU A 1 98 ? -16.169 -10.605 7.974 1.00 93.12 98 GLU A O 1
ATOM 795 N N . LYS A 1 99 ? -15.262 -11.452 9.848 1.00 89.44 99 LYS A N 1
ATOM 796 C CA . LYS A 1 99 ? -15.673 -12.852 9.589 1.00 89.44 99 LYS A CA 1
ATOM 797 C C . LYS A 1 99 ? -15.313 -13.328 8.169 1.00 89.44 99 LYS A C 1
ATOM 799 O O . LYS A 1 99 ? -16.107 -13.976 7.484 1.00 89.44 99 LYS A O 1
ATOM 804 N N . GLY A 1 100 ? -14.119 -12.956 7.702 1.00 84.88 100 GLY A N 1
ATOM 805 C CA . GLY A 1 100 ? -13.593 -13.320 6.381 1.00 84.88 100 GLY A CA 1
ATOM 806 C C . GLY A 1 100 ? -14.189 -12.548 5.195 1.00 84.88 100 GLY A C 1
ATOM 807 O O . GLY A 1 100 ? -13.848 -12.843 4.047 1.00 84.88 100 GLY A O 1
ATOM 808 N N . LYS A 1 101 ? -15.059 -11.558 5.432 1.00 88.75 101 LYS A N 1
ATOM 809 C CA . LYS A 1 101 ? -15.601 -10.674 4.391 1.00 88.75 101 LYS A CA 1
ATOM 810 C C . LYS A 1 101 ? -14.912 -9.322 4.440 1.00 88.75 101 LYS A C 1
ATOM 812 O O . LYS A 1 101 ? -14.726 -8.771 5.513 1.00 88.75 101 LYS A O 1
ATOM 817 N N . VAL A 1 102 ? -14.566 -8.772 3.279 1.00 91.12 102 VAL A N 1
ATOM 818 C CA . VAL A 1 102 ? -14.012 -7.414 3.187 1.00 91.12 102 VAL A CA 1
ATOM 819 C C . VAL A 1 102 ? -15.107 -6.405 3.523 1.00 91.12 102 VAL A C 1
ATOM 821 O O . VAL A 1 102 ? -16.143 -6.388 2.861 1.00 91.12 102 VAL A O 1
ATOM 824 N N . VAL A 1 103 ? -14.853 -5.568 4.525 1.00 94.31 103 VAL A N 1
ATOM 825 C CA . VAL A 1 103 ? -15.766 -4.514 5.000 1.00 94.31 103 VAL A CA 1
ATOM 826 C C . VAL A 1 103 ? -15.200 -3.109 4.802 1.00 94.31 103 VAL A C 1
ATOM 828 O O . VAL A 1 103 ? -15.945 -2.136 4.854 1.00 94.31 103 VAL A O 1
ATOM 831 N N . GLY A 1 104 ? -13.901 -2.979 4.518 1.00 93.19 104 GLY A N 1
ATOM 832 C CA . GLY A 1 104 ? -13.287 -1.673 4.308 1.00 93.19 104 GLY A CA 1
ATOM 833 C C . GLY A 1 104 ? -11.829 -1.723 3.866 1.00 93.19 104 GLY A C 1
ATOM 834 O O . GLY A 1 104 ? -11.282 -2.778 3.533 1.00 93.19 104 GLY A O 1
ATOM 835 N N . ILE A 1 105 ? -11.205 -0.546 3.851 1.00 93.06 105 ILE A N 1
ATOM 836 C CA . ILE A 1 105 ? -9.795 -0.345 3.515 1.00 93.06 105 ILE A CA 1
ATOM 837 C C . ILE A 1 105 ? -9.197 0.629 4.528 1.00 93.06 105 ILE A C 1
ATOM 839 O O . ILE A 1 105 ? -9.724 1.723 4.701 1.00 93.06 105 ILE A O 1
ATOM 843 N N . LEU A 1 106 ? -8.067 0.262 5.129 1.00 94.62 106 LEU A N 1
ATOM 844 C CA . LEU A 1 106 ? -7.239 1.165 5.927 1.00 94.62 106 LEU A CA 1
ATOM 845 C C . LEU A 1 106 ? -6.054 1.627 5.075 1.00 94.62 106 LEU A C 1
ATOM 847 O O . LEU A 1 106 ? -5.306 0.787 4.574 1.00 94.62 106 LEU A O 1
ATOM 851 N N . ARG A 1 107 ? -5.872 2.934 4.864 1.00 94.44 107 ARG A N 1
ATOM 852 C CA . ARG A 1 107 ? -4.768 3.462 4.039 1.00 94.44 107 ARG A CA 1
ATOM 853 C C . ARG A 1 107 ? -3.573 3.831 4.910 1.00 94.44 107 ARG A C 1
ATOM 855 O O . ARG A 1 107 ? -3.740 4.385 5.991 1.00 94.44 107 ARG A O 1
ATOM 862 N N . LEU A 1 108 ? -2.367 3.621 4.384 1.00 94.88 108 LEU A N 1
ATOM 863 C CA . LEU A 1 108 ? -1.121 4.045 5.030 1.00 94.88 108 LEU A CA 1
ATOM 864 C C . LEU A 1 108 ? -1.132 5.546 5.357 1.00 94.88 108 LEU A C 1
ATOM 866 O O . LEU A 1 108 ? -0.661 5.943 6.414 1.00 94.88 108 LEU A O 1
ATOM 870 N N . THR A 1 109 ? -1.704 6.371 4.477 1.00 96.38 109 THR A N 1
ATOM 871 C CA . THR A 1 109 ? -1.807 7.825 4.675 1.00 96.38 109 THR A CA 1
ATOM 872 C C . THR A 1 109 ? -2.662 8.197 5.879 1.00 96.38 109 THR A C 1
ATOM 874 O O . THR A 1 109 ? -2.340 9.154 6.570 1.00 96.38 109 THR A O 1
ATOM 877 N N . ASP A 1 110 ? -3.732 7.444 6.145 1.00 96.38 110 ASP A N 1
ATOM 878 C CA . ASP A 1 110 ? -4.611 7.711 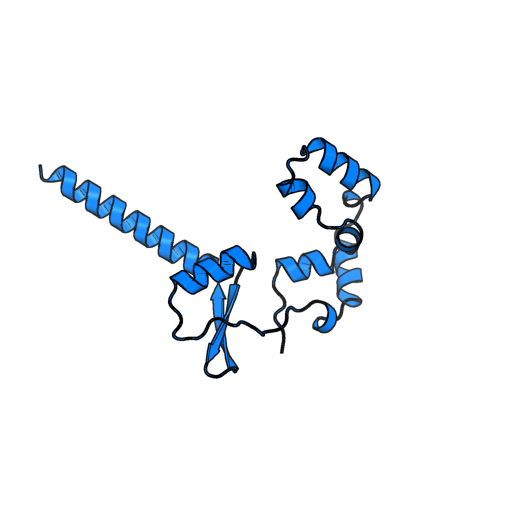7.286 1.00 96.38 110 ASP A CA 1
ATOM 879 C C . ASP A 1 110 ? -3.880 7.380 8.593 1.00 96.38 110 ASP A C 1
ATOM 881 O O . ASP A 1 110 ? -3.877 8.184 9.519 1.00 96.38 110 ASP A O 1
ATOM 885 N N . VAL A 1 111 ? -3.172 6.243 8.626 1.00 95.88 111 VAL A N 1
ATOM 886 C CA . VAL A 1 111 ? -2.330 5.839 9.764 1.00 95.88 111 VAL A CA 1
ATOM 887 C C . VAL A 1 111 ? -1.201 6.844 10.006 1.00 95.88 111 VAL A C 1
ATOM 889 O O . VAL A 1 111 ? -0.964 7.244 11.143 1.00 95.88 111 VAL A O 1
ATOM 892 N N . PHE A 1 112 ? -0.524 7.286 8.942 1.00 96.19 112 PHE A N 1
ATOM 893 C CA . PHE A 1 112 ? 0.521 8.306 9.025 1.00 96.19 112 PHE A CA 1
ATOM 894 C C . PHE A 1 112 ? -0.017 9.617 9.610 1.00 96.19 112 PHE A C 1
ATOM 896 O O . PHE A 1 112 ? 0.574 10.149 10.546 1.00 96.19 112 PHE A O 1
ATOM 903 N N . ASN A 1 113 ? -1.143 10.115 9.090 1.00 96.94 113 ASN A N 1
ATOM 904 C CA . ASN A 1 113 ? -1.742 11.367 9.550 1.00 96.94 113 ASN A CA 1
ATOM 905 C C . ASN A 1 113 ? -2.187 11.290 11.016 1.00 96.94 113 ASN A C 1
ATOM 907 O O . ASN A 1 113 ? -1.978 12.247 11.755 1.00 96.94 113 ASN A O 1
ATOM 911 N N . GLU A 1 114 ? -2.750 10.159 11.449 1.00 95.75 114 GLU A N 1
ATOM 912 C CA . GLU A 1 114 ? -3.139 9.941 12.848 1.00 95.75 114 GLU A CA 1
ATOM 913 C C . GLU A 1 114 ? -1.922 10.006 13.785 1.00 95.75 114 GLU A C 1
ATOM 915 O O . GLU A 1 114 ? -1.950 10.701 14.800 1.00 95.75 114 GLU A O 1
ATOM 920 N N . ILE A 1 115 ? -0.821 9.333 13.430 1.00 95.06 115 ILE A N 1
ATOM 921 C CA . ILE A 1 115 ? 0.417 9.354 14.225 1.00 95.06 115 ILE A CA 1
ATOM 922 C C . ILE A 1 115 ? 1.031 10.759 14.235 1.00 95.06 115 ILE A C 1
ATOM 924 O O . ILE A 1 115 ? 1.354 11.277 15.304 1.00 95.06 115 ILE A O 1
ATOM 928 N N . ALA A 1 116 ? 1.152 11.400 13.068 1.00 95.81 116 ALA A N 1
ATOM 929 C CA . ALA A 1 116 ? 1.695 12.752 12.950 1.00 95.81 116 ALA A CA 1
ATOM 930 C C . ALA A 1 116 ? 0.867 13.770 13.753 1.00 95.81 116 ALA A C 1
ATOM 932 O O . ALA A 1 116 ? 1.427 14.628 14.434 1.00 95.81 116 ALA A O 1
ATOM 933 N N . GLY A 1 117 ? -0.463 13.639 13.737 1.00 96.12 117 GLY A N 1
ATOM 934 C CA . GLY A 1 117 ? -1.363 14.458 14.545 1.00 96.12 117 GLY A CA 1
ATOM 935 C C . GLY A 1 117 ? -1.107 14.306 16.045 1.00 96.12 117 GLY A C 1
ATOM 936 O O . GLY A 1 117 ? -0.976 15.310 16.744 1.00 96.12 117 GLY A O 1
ATOM 937 N N . LYS A 1 118 ? -0.955 13.069 16.542 1.00 94.12 118 LYS A N 1
ATOM 938 C CA . LYS A 1 118 ? -0.615 12.819 17.956 1.00 94.12 118 LYS A CA 1
ATOM 939 C C . LYS A 1 118 ? 0.738 13.412 18.349 1.00 94.12 118 LYS A C 1
ATOM 941 O O . LYS A 1 118 ? 0.847 13.992 19.423 1.00 94.12 118 LYS A O 1
ATOM 946 N N . MET A 1 119 ? 1.743 13.318 17.476 1.00 95.19 119 MET A N 1
ATOM 947 C CA . MET A 1 119 ? 3.059 13.925 17.719 1.00 95.19 119 MET A CA 1
ATOM 948 C C . MET A 1 119 ? 2.966 15.447 17.886 1.00 95.19 119 MET A C 1
ATOM 950 O O . MET A 1 119 ? 3.585 16.004 18.790 1.00 95.19 119 MET A O 1
ATOM 954 N N . MET A 1 120 ? 2.173 16.117 17.044 1.00 93.25 120 MET A N 1
ATOM 955 C CA . MET A 1 120 ? 1.975 17.569 17.126 1.00 93.25 120 MET A CA 1
ATOM 956 C C . MET A 1 120 ? 1.231 17.991 18.397 1.00 93.25 120 MET A C 1
ATOM 958 O O . MET A 1 120 ? 1.568 19.017 18.991 1.00 93.25 120 MET A O 1
ATOM 962 N N . LEU A 1 121 ? 0.241 17.204 18.828 1.00 92.69 121 LEU A N 1
ATOM 963 C CA . LEU A 1 121 ? -0.476 17.446 20.082 1.00 92.69 121 LEU A CA 1
ATOM 964 C C . LEU A 1 121 ? 0.475 17.377 21.282 1.00 92.69 121 LEU A C 1
ATOM 966 O O . LEU A 1 121 ? 0.537 18.335 22.047 1.00 92.69 121 LEU A O 1
ATOM 970 N N . TRP A 1 122 ? 1.285 16.319 21.384 1.00 90.06 122 TRP A N 1
ATOM 971 C CA . TRP A 1 122 ? 2.267 16.181 22.466 1.00 90.06 122 TRP A CA 1
ATOM 972 C C . TRP A 1 122 ? 3.288 17.317 22.492 1.00 90.06 122 TRP A C 1
ATOM 974 O O . TRP A 1 122 ? 3.559 17.865 23.554 1.00 90.06 122 TRP A O 1
ATOM 984 N N . ALA A 1 123 ? 3.808 17.726 21.331 1.00 85.81 123 ALA A N 1
ATOM 985 C CA . ALA A 1 123 ? 4.738 18.852 21.258 1.00 85.81 123 ALA A CA 1
ATOM 986 C C . ALA A 1 123 ? 4.110 20.168 21.759 1.00 85.81 123 ALA A C 1
ATOM 988 O O . ALA A 1 123 ? 4.790 20.997 22.357 1.00 85.81 123 ALA A O 1
ATOM 989 N N . THR A 1 124 ? 2.807 20.357 21.538 1.00 86.69 124 THR A N 1
ATOM 990 C CA . THR A 1 124 ? 2.082 21.555 21.988 1.00 86.69 124 THR A CA 1
ATOM 991 C C . THR A 1 124 ? 1.809 21.520 23.494 1.00 86.69 124 THR A C 1
ATOM 993 O O . THR A 1 124 ? 1.936 22.539 24.166 1.00 86.69 124 THR A O 1
ATOM 996 N N . GLU A 1 125 ? 1.463 20.351 24.037 1.00 84.69 125 GLU A N 1
ATOM 997 C CA . GLU A 1 125 ? 1.260 20.151 25.478 1.00 84.69 125 GLU A CA 1
ATOM 998 C C . GLU A 1 125 ? 2.552 20.367 26.277 1.00 84.69 125 GLU A C 1
ATOM 1000 O O . GLU A 1 125 ? 2.505 20.937 27.363 1.00 84.69 125 GLU A O 1
ATOM 1005 N N . GLN A 1 126 ? 3.700 19.971 25.721 1.00 72.50 126 GLN A N 1
ATOM 1006 C CA . GLN A 1 126 ? 5.009 20.108 26.363 1.00 72.50 126 GLN A CA 1
ATOM 1007 C C . GLN A 1 126 ? 5.474 21.571 26.426 1.00 72.50 126 GLN A C 1
ATOM 1009 O O . GLN A 1 126 ? 5.859 22.037 27.491 1.00 72.50 126 GLN A O 1
ATOM 1014 N N . ASN A 1 127 ? 5.305 22.333 25.338 1.00 69.12 127 ASN A N 1
ATOM 1015 C CA . ASN A 1 127 ? 5.596 23.774 25.334 1.00 69.12 127 ASN A CA 1
ATOM 1016 C C . ASN A 1 127 ? 4.724 24.550 26.339 1.00 69.12 127 ASN A C 1
ATOM 1018 O O . ASN A 1 127 ? 5.206 25.455 27.005 1.00 69.12 127 ASN A O 1
ATOM 1022 N N . ASN A 1 128 ? 3.448 24.176 26.486 1.00 67.81 128 ASN A N 1
ATOM 1023 C CA . ASN A 1 128 ? 2.557 24.812 27.462 1.00 67.81 128 ASN A CA 1
ATOM 1024 C C . ASN A 1 128 ? 2.883 24.432 28.917 1.00 67.81 128 ASN A C 1
ATOM 1026 O O . ASN A 1 128 ? 2.475 25.149 29.827 1.00 67.81 128 ASN A O 1
ATOM 1030 N N . ALA A 1 129 ? 3.546 23.295 29.150 1.00 62.62 129 ALA A N 1
ATOM 1031 C CA . ALA A 1 129 ? 3.987 22.877 30.479 1.00 62.62 129 ALA A CA 1
ATOM 1032 C C . ALA A 1 129 ? 5.293 23.575 30.891 1.00 62.62 129 ALA A C 1
ATOM 1034 O O . ALA A 1 129 ? 5.426 23.946 32.054 1.00 62.62 129 ALA A O 1
ATOM 1035 N N . ASP A 1 130 ? 6.199 23.812 29.938 1.00 59.88 130 ASP A N 1
ATOM 1036 C CA . ASP A 1 130 ? 7.468 24.516 30.164 1.00 59.88 130 ASP A CA 1
ATOM 1037 C C . ASP A 1 130 ? 7.281 26.040 30.364 1.00 59.88 130 ASP A C 1
ATOM 1039 O O . ASP A 1 130 ? 8.121 26.682 30.984 1.00 59.88 130 ASP A O 1
ATOM 1043 N N . ASP A 1 131 ? 6.166 26.622 29.903 1.00 57.25 131 ASP A N 1
ATOM 1044 C CA . ASP A 1 131 ? 5.810 28.041 30.113 1.00 57.25 131 ASP A CA 1
ATOM 1045 C C . ASP A 1 131 ? 5.183 28.335 31.503 1.00 57.25 131 ASP A C 1
ATOM 1047 O O . ASP A 1 131 ? 4.841 29.485 31.802 1.00 57.25 131 ASP A O 1
ATOM 1051 N N . ILE A 1 132 ? 4.974 27.311 32.346 1.00 57.44 132 ILE A N 1
ATOM 1052 C CA . ILE A 1 132 ? 4.337 27.429 33.678 1.00 57.44 132 ILE A CA 1
ATOM 1053 C C . ILE A 1 132 ? 5.350 27.256 34.839 1.00 57.44 132 ILE A C 1
ATOM 1055 O O . ILE A 1 132 ? 4.991 27.516 35.992 1.00 57.44 132 ILE A O 1
ATOM 1059 N N . GLU A 1 133 ? 6.612 26.901 34.565 1.00 46.41 133 GLU A N 1
ATOM 1060 C CA . GLU A 1 133 ? 7.736 26.952 35.533 1.00 46.41 133 GLU A CA 1
ATOM 1061 C C . GLU A 1 133 ? 8.571 28.238 35.408 1.00 46.41 133 GLU A C 1
ATOM 1063 O O . GLU A 1 133 ? 9.006 28.747 36.471 1.00 46.41 133 GLU A O 1
#

Mean predicted aligned error: 9.33 Å

Sequence (133 aa):
MGKLGHITFLRALEPKYQKIGDLERLSREGWSSDFLRSMLDTVELWKQRFHDYALYAKRTMVKDVMRPVGTGLDIDAPLSEAVHQLVIQETLSLLVTEKGKVVGILRLTDVFNEIAGKMMLWATEQNNADDIE